Protein AF-A0A951WDB7-F1 (afdb_monomer_lite)

Secondary structure (DSSP, 8-state):
-EEEEE-S-HHHHTTT-B-EEEEES-SS-HHHHHHHHTPBP-SSEEEEEEEETTEEEEEEEE---------

Structure (mmCIF, N/CA/C/O backbone):
data_AF-A0A951WDB7-F1
#
_entry.id   AF-A0A951WDB7-F1
#
loop_
_atom_site.group_PDB
_atom_site.id
_atom_site.type_symbol
_atom_site.label_atom_id
_atom_site.label_alt_id
_atom_site.label_comp_id
_atom_site.label_asym_id
_atom_site.label_entity_id
_atom_site.label_seq_id
_atom_site.pdbx_PDB_ins_code
_atom_site.Cartn_x
_atom_site.Cartn_y
_atom_site.Cartn_z
_atom_site.occupancy
_atom_site.B_iso_or_equiv
_atom_site.auth_seq_id
_atom_site.auth_comp_id
_atom_site.auth_asym_id
_atom_site.auth_atom_id
_atom_site.pdbx_PDB_model_num
ATOM 1 N N . TYR A 1 1 ? 11.770 -6.020 -6.924 1.00 62.09 1 TYR A N 1
ATOM 2 C CA . TYR A 1 1 ? 10.903 -5.530 -5.837 1.00 62.09 1 TYR A CA 1
ATOM 3 C C . TYR A 1 1 ? 11.327 -6.206 -4.553 1.00 62.09 1 TYR A C 1
ATOM 5 O O . TYR A 1 1 ? 11.198 -7.421 -4.462 1.00 62.09 1 TYR A O 1
ATOM 13 N N . GLN A 1 2 ? 11.880 -5.458 -3.603 1.00 74.38 2 GLN A N 1
ATOM 14 C CA . GLN A 1 2 ? 12.101 -5.977 -2.253 1.00 74.38 2 GLN A CA 1
ATOM 15 C C . GLN A 1 2 ? 10.920 -5.539 -1.391 1.00 74.38 2 GLN A C 1
ATOM 17 O O . GLN A 1 2 ? 10.586 -4.351 -1.369 1.00 74.38 2 GLN A O 1
ATOM 22 N N . VAL A 1 3 ? 10.223 -6.488 -0.762 1.00 79.62 3 VAL A N 1
ATOM 23 C CA . VAL A 1 3 ? 9.151 -6.164 0.190 1.00 79.62 3 VAL A CA 1
ATOM 24 C C . VAL A 1 3 ? 9.819 -5.619 1.445 1.00 79.62 3 VAL A C 1
ATOM 26 O O . VAL A 1 3 ? 10.670 -6.291 2.021 1.00 79.62 3 VAL A O 1
ATOM 29 N N . LEU A 1 4 ? 9.471 -4.389 1.812 1.00 80.06 4 LEU A N 1
ATOM 30 C CA . LEU A 1 4 ? 10.021 -3.714 2.982 1.00 80.06 4 LEU A CA 1
ATOM 31 C C . LEU A 1 4 ? 9.230 -4.105 4.229 1.00 80.06 4 LEU A C 1
ATOM 33 O O . LEU A 1 4 ? 9.797 -4.582 5.204 1.00 80.06 4 LEU A O 1
ATOM 37 N N . GLU A 1 5 ? 7.910 -3.927 4.179 1.00 85.56 5 GLU A N 1
ATOM 38 C CA . GLU A 1 5 ? 7.043 -4.058 5.350 1.00 85.56 5 GLU A CA 1
ATOM 39 C C . GLU A 1 5 ? 5.563 -4.236 4.967 1.00 85.56 5 GLU A C 1
ATOM 41 O O . GLU A 1 5 ? 5.129 -3.892 3.861 1.00 85.56 5 GLU A O 1
ATOM 46 N N . GLU A 1 6 ? 4.778 -4.778 5.902 1.00 88.56 6 GLU A N 1
ATOM 47 C CA . GLU A 1 6 ? 3.314 -4.811 5.830 1.00 88.56 6 GLU A CA 1
ATOM 48 C C . GLU A 1 6 ? 2.743 -3.560 6.510 1.00 88.56 6 GLU A C 1
ATOM 50 O O . GLU A 1 6 ? 2.975 -3.326 7.697 1.00 88.56 6 GLU A O 1
ATOM 55 N N . ILE A 1 7 ? 1.957 -2.772 5.775 1.00 87.94 7 ILE A N 1
ATOM 56 C CA . ILE A 1 7 ? 1.343 -1.551 6.300 1.00 87.94 7 ILE A CA 1
ATOM 57 C C . ILE A 1 7 ? 0.016 -1.890 6.975 1.00 87.94 7 ILE A C 1
ATOM 59 O O . ILE A 1 7 ? -0.939 -2.323 6.327 1.00 87.94 7 ILE A O 1
ATOM 63 N N . LYS A 1 8 ? -0.057 -1.622 8.283 1.00 83.44 8 LYS A N 1
ATOM 64 C CA . LYS A 1 8 ? -1.281 -1.775 9.084 1.00 83.44 8 LYS A CA 1
ATOM 65 C C . LYS A 1 8 ? -2.153 -0.517 9.078 1.00 83.44 8 LYS A C 1
ATOM 67 O O . LYS A 1 8 ? -3.372 -0.631 8.988 1.00 83.44 8 LYS A O 1
ATOM 72 N N . ASP A 1 9 ? -1.547 0.674 9.118 1.00 86.88 9 ASP A N 1
ATOM 73 C CA . ASP A 1 9 ? -2.269 1.955 9.127 1.00 86.88 9 ASP A CA 1
ATOM 74 C C . ASP A 1 9 ? -2.041 2.750 7.835 1.00 86.88 9 ASP A C 1
ATOM 76 O O . ASP A 1 9 ? -1.133 3.567 7.713 1.00 86.88 9 ASP A O 1
ATOM 80 N N . LEU A 1 10 ? -2.901 2.516 6.844 1.00 83.19 10 LEU A N 1
ATOM 81 C CA . LEU A 1 10 ? -2.800 3.165 5.533 1.00 83.19 10 LEU A CA 1
ATOM 82 C C . LEU A 1 10 ? -2.964 4.689 5.623 1.00 83.19 10 LEU A C 1
ATOM 84 O O . LEU A 1 10 ? -2.336 5.450 4.891 1.00 83.19 10 LEU A O 1
ATOM 88 N N . LYS A 1 11 ? -3.828 5.173 6.512 1.00 82.94 11 LYS A N 1
ATOM 89 C CA . LYS A 1 11 ? -4.152 6.599 6.540 1.00 82.94 11 LYS A CA 1
ATOM 90 C C . LYS A 1 11 ? -2.990 7.426 7.090 1.00 82.94 11 LYS A C 1
ATOM 92 O O . LYS A 1 11 ? -2.782 8.532 6.608 1.00 82.94 11 LYS A O 1
ATOM 97 N N . LYS A 1 12 ? -2.226 6.904 8.049 1.00 85.31 12 LYS A N 1
ATOM 98 C CA . LYS A 1 12 ? -1.010 7.561 8.542 1.00 85.31 12 LYS A CA 1
ATOM 99 C C . LYS A 1 12 ? 0.190 7.313 7.638 1.00 85.31 12 LYS A C 1
ATOM 101 O O . LYS A 1 12 ? 0.913 8.255 7.332 1.00 85.31 12 LYS A O 1
ATOM 106 N N . GLU A 1 13 ? 0.375 6.079 7.176 1.00 84.50 13 GLU A N 1
ATOM 107 C CA . GLU A 1 13 ? 1.619 5.703 6.502 1.00 84.50 13 GLU A CA 1
ATOM 108 C C . GLU A 1 13 ? 1.689 6.144 5.043 1.00 84.50 13 GLU A C 1
ATOM 110 O O . GLU A 1 13 ? 2.774 6.494 4.578 1.00 84.50 13 GLU A O 1
ATOM 115 N N . ILE A 1 14 ? 0.565 6.151 4.314 1.00 84.94 14 ILE A N 1
ATOM 116 C CA . ILE A 1 14 ? 0.578 6.386 2.861 1.00 84.94 14 ILE A CA 1
ATOM 117 C C . ILE A 1 14 ? -0.166 7.646 2.415 1.00 84.94 14 ILE A C 1
ATOM 119 O O . ILE A 1 14 ? 0.023 8.083 1.285 1.00 84.94 14 ILE A O 1
ATOM 123 N N . SER A 1 15 ? -0.978 8.271 3.271 1.00 85.69 15 SER A N 1
ATOM 124 C CA . SER A 1 15 ? -1.748 9.463 2.885 1.00 85.69 15 SER A CA 1
ATOM 125 C C . SER A 1 15 ? -0.846 10.602 2.397 1.00 85.69 15 SER A C 1
ATOM 127 O O . SER A 1 15 ? 0.167 10.909 3.021 1.00 85.69 15 SER A O 1
ATOM 129 N N . ASN A 1 16 ? -1.241 11.261 1.300 1.00 84.62 16 ASN A N 1
ATOM 130 C CA . ASN A 1 16 ? -0.500 12.354 0.643 1.00 84.62 16 ASN A CA 1
ATOM 131 C C . ASN A 1 16 ? 0.921 12.011 0.144 1.00 84.62 16 ASN A C 1
ATOM 133 O O . ASN A 1 16 ? 1.650 12.916 -0.271 1.00 84.62 16 ASN A O 1
ATOM 137 N N . LYS A 1 17 ? 1.325 10.738 0.136 1.00 88.38 17 LYS A N 1
ATOM 138 C CA . LYS A 1 17 ? 2.619 10.302 -0.409 1.00 88.38 17 LYS A CA 1
ATOM 139 C C . LYS A 1 17 ? 2.493 9.823 -1.860 1.00 88.38 17 LYS A C 1
ATOM 141 O O . LYS A 1 17 ? 1.391 9.667 -2.396 1.00 88.38 17 LYS A O 1
ATOM 146 N N . ALA A 1 18 ? 3.636 9.630 -2.512 1.00 88.81 18 ALA A N 1
ATOM 147 C CA . ALA A 1 18 ? 3.720 9.196 -3.900 1.00 88.81 18 ALA A CA 1
ATOM 148 C C . ALA A 1 18 ? 4.131 7.721 -3.973 1.00 88.81 18 ALA A C 1
ATOM 150 O O . ALA A 1 18 ? 5.188 7.359 -3.469 1.00 88.81 18 ALA A O 1
ATOM 151 N N . PHE A 1 19 ? 3.304 6.885 -4.602 1.00 90.25 19 PHE A N 1
ATOM 152 C CA . PHE A 1 19 ? 3.539 5.448 -4.728 1.00 90.25 19 PHE A CA 1
ATOM 153 C C . PHE A 1 19 ? 2.978 4.905 -6.045 1.00 90.25 19 PHE A C 1
ATOM 155 O O . PHE A 1 19 ? 1.939 5.357 -6.532 1.00 90.25 19 PHE A O 1
ATOM 162 N N . HIS A 1 20 ? 3.618 3.874 -6.584 1.00 89.44 20 HIS A N 1
ATOM 163 C CA . HIS A 1 20 ? 3.041 3.017 -7.608 1.00 89.44 20 HIS A CA 1
ATOM 164 C C . HIS A 1 20 ? 1.994 2.107 -6.961 1.00 89.44 20 HIS A C 1
ATOM 166 O O . HIS A 1 20 ? 2.310 1.336 -6.058 1.00 89.44 20 HIS A O 1
ATOM 172 N N . LEU A 1 21 ? 0.742 2.155 -7.407 1.00 89.94 21 LEU A N 1
ATOM 173 C CA . LEU A 1 21 ? -0.307 1.289 -6.868 1.00 89.94 21 LEU A CA 1
ATOM 174 C C . LEU A 1 21 ? -0.460 0.021 -7.692 1.00 89.94 21 LEU A C 1
ATOM 176 O O . LEU A 1 21 ? -0.768 0.074 -8.878 1.00 89.94 21 LEU A O 1
ATOM 180 N N . ILE A 1 22 ? -0.321 -1.122 -7.030 1.00 87.94 22 ILE A N 1
ATOM 181 C CA . ILE A 1 22 ? -0.488 -2.442 -7.625 1.00 87.94 22 ILE A CA 1
ATOM 182 C C . ILE A 1 22 ? -1.630 -3.134 -6.885 1.00 87.94 22 ILE A C 1
ATOM 184 O O . ILE A 1 22 ? -1.529 -3.434 -5.699 1.00 87.94 22 ILE A O 1
ATOM 188 N N . SER A 1 23 ? -2.735 -3.393 -7.578 1.00 88.81 23 SER A N 1
ATOM 189 C CA . SER A 1 23 ? -3.862 -4.164 -7.042 1.00 88.81 23 SER A CA 1
ATOM 190 C C . SER A 1 23 ? -3.791 -5.600 -7.565 1.00 88.81 23 SER A C 1
ATOM 192 O O . SER A 1 23 ? -3.812 -5.823 -8.775 1.00 88.81 23 SER A O 1
ATOM 194 N N . ARG A 1 24 ? -3.682 -6.585 -6.666 1.00 87.38 24 ARG A N 1
ATOM 195 C CA . ARG A 1 24 ? -3.667 -8.022 -6.989 1.00 87.38 24 ARG A CA 1
ATOM 196 C C . ARG A 1 24 ? -4.689 -8.734 -6.109 1.00 87.38 24 ARG A C 1
ATOM 198 O O . ARG A 1 24 ? -4.468 -8.879 -4.916 1.00 87.38 24 ARG A O 1
ATOM 205 N N . ASN A 1 25 ? -5.791 -9.210 -6.692 1.00 84.88 25 ASN A N 1
ATOM 206 C CA . ASN A 1 25 ? -6.851 -9.921 -5.959 1.00 84.88 25 ASN A CA 1
ATOM 207 C C . ASN A 1 25 ? -7.504 -9.080 -4.836 1.00 84.88 25 ASN A C 1
ATOM 209 O O . ASN A 1 25 ? -7.879 -9.598 -3.785 1.00 84.88 25 ASN A O 1
ATOM 213 N N . TYR A 1 26 ? -7.610 -7.763 -5.031 1.00 84.00 26 TYR A N 1
ATOM 214 C CA . TYR A 1 26 ? -8.230 -6.844 -4.076 1.00 84.00 26 TYR A CA 1
ATOM 215 C C . TYR A 1 26 ? -9.604 -6.379 -4.598 1.00 84.00 26 TYR A C 1
ATOM 217 O O . TYR A 1 26 ? -9.737 -6.157 -5.798 1.00 84.00 26 TYR A O 1
ATOM 225 N N . PRO A 1 27 ? -10.633 -6.212 -3.739 1.00 83.94 27 PRO A N 1
ATOM 226 C CA . PRO A 1 27 ? -11.999 -5.898 -4.183 1.00 83.94 27 PRO A CA 1
ATOM 227 C C . PRO A 1 27 ? -12.179 -4.483 -4.749 1.00 83.94 27 PRO A C 1
ATOM 229 O O . PRO A 1 27 ? -13.255 -4.166 -5.239 1.00 83.94 27 PRO A O 1
ATOM 232 N N . ILE A 1 28 ? -11.165 -3.623 -4.642 1.00 86.12 28 ILE A N 1
ATOM 233 C CA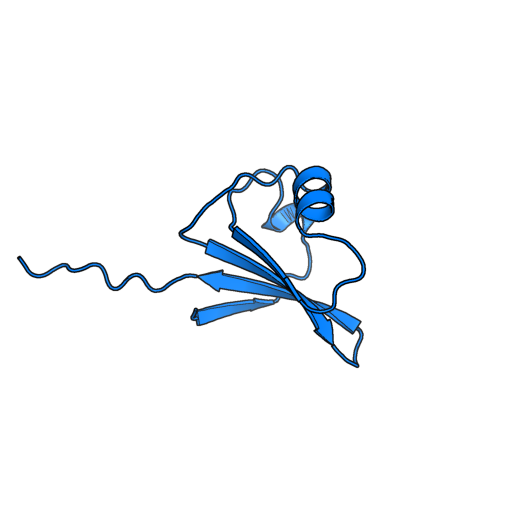 . ILE A 1 28 ? -11.179 -2.275 -5.213 1.00 86.12 28 ILE A CA 1
ATOM 234 C C . ILE A 1 28 ? -9.969 -2.084 -6.125 1.00 86.12 28 ILE A C 1
ATOM 236 O O . ILE A 1 28 ? -8.880 -2.614 -5.874 1.00 86.12 28 ILE A O 1
ATOM 240 N N . SER A 1 29 ? -10.175 -1.314 -7.187 1.00 88.88 29 SER A N 1
ATOM 241 C CA . SER A 1 29 ? -9.149 -1.000 -8.176 1.00 88.88 29 SER A CA 1
ATOM 242 C C . SER A 1 29 ? -8.083 -0.062 -7.609 1.00 88.88 29 SER A C 1
ATOM 244 O O . SER A 1 29 ? -8.327 0.695 -6.667 1.00 88.88 29 SER A O 1
ATOM 246 N N . ALA A 1 30 ? -6.897 -0.071 -8.218 1.00 87.81 30 ALA A N 1
ATOM 247 C CA . ALA A 1 30 ? -5.810 0.838 -7.855 1.00 87.81 30 ALA A CA 1
ATOM 248 C C . ALA A 1 30 ? -6.239 2.319 -7.911 1.00 87.81 30 ALA A C 1
ATOM 250 O O . ALA A 1 30 ? -5.857 3.093 -7.039 1.00 87.81 30 ALA A O 1
ATOM 251 N N . ASP A 1 31 ? -7.082 2.701 -8.877 1.00 88.62 31 ASP A N 1
ATOM 252 C CA . ASP A 1 31 ? -7.592 4.073 -9.025 1.00 88.62 31 ASP A CA 1
ATOM 253 C C . ASP A 1 31 ? -8.465 4.528 -7.838 1.00 88.62 31 ASP A C 1
ATOM 255 O O . ASP A 1 31 ? -8.263 5.606 -7.278 1.00 88.62 31 ASP A O 1
ATOM 259 N N . GLU A 1 32 ? -9.375 3.664 -7.380 1.00 90.31 32 GLU A N 1
ATOM 260 C CA . GLU A 1 32 ? -10.221 3.902 -6.201 1.00 90.31 32 GLU A CA 1
ATOM 261 C C . GLU A 1 32 ? -9.371 4.080 -4.936 1.00 90.31 32 GLU A C 1
ATOM 263 O O . GLU A 1 32 ? -9.577 5.004 -4.145 1.00 90.31 32 GLU A O 1
ATOM 268 N N . ILE A 1 33 ? -8.357 3.226 -4.761 1.00 89.00 33 ILE A N 1
ATOM 269 C CA . ILE A 1 33 ? -7.392 3.331 -3.659 1.00 89.00 33 ILE A CA 1
ATOM 270 C C . ILE A 1 33 ? -6.638 4.663 -3.745 1.00 89.00 33 ILE A C 1
ATOM 272 O O . ILE A 1 33 ? -6.525 5.379 -2.748 1.00 89.00 33 ILE A O 1
ATOM 276 N N . ARG A 1 34 ? -6.157 5.023 -4.940 1.00 89.00 34 ARG A N 1
ATOM 277 C CA . ARG A 1 34 ? -5.426 6.268 -5.190 1.00 89.00 34 ARG A CA 1
ATOM 278 C C . ARG A 1 34 ? -6.232 7.480 -4.747 1.00 89.00 34 ARG A C 1
ATOM 280 O O . ARG A 1 34 ? -5.717 8.315 -4.005 1.00 89.00 34 ARG A O 1
ATOM 287 N N . LYS A 1 35 ? -7.498 7.549 -5.161 1.00 89.25 35 LYS A N 1
ATOM 288 C CA . LYS A 1 35 ? -8.423 8.633 -4.804 1.00 89.25 35 LYS A CA 1
ATOM 289 C C . LYS A 1 35 ? -8.707 8.661 -3.307 1.00 89.25 35 LYS A C 1
ATOM 291 O O . LYS A 1 35 ? -8.602 9.718 -2.686 1.00 89.25 35 LYS A O 1
ATOM 296 N N . LYS A 1 36 ? -8.982 7.500 -2.708 1.00 89.06 36 LYS A N 1
ATOM 297 C CA . LYS A 1 36 ? -9.300 7.368 -1.280 1.00 89.06 36 LYS A CA 1
ATOM 298 C C . LYS A 1 36 ? -8.190 7.886 -0.363 1.00 89.06 36 LYS A C 1
ATOM 300 O O . LYS A 1 36 ? -8.488 8.510 0.653 1.00 89.06 36 LYS A O 1
ATOM 305 N N . TYR A 1 37 ? -6.929 7.637 -0.717 1.00 88.44 37 TYR A N 1
ATOM 306 C CA . TYR A 1 37 ? -5.764 8.022 0.091 1.00 88.44 37 TYR A CA 1
ATOM 307 C C . TYR A 1 37 ? -4.985 9.222 -0.476 1.00 88.44 37 TYR A C 1
ATOM 309 O O . TYR A 1 37 ? -3.924 9.560 0.045 1.00 88.44 37 TYR A O 1
ATOM 317 N N . ARG A 1 38 ? -5.511 9.884 -1.520 1.00 88.81 38 ARG A N 1
ATOM 318 C CA . ARG A 1 38 ? -4.873 11.024 -2.208 1.00 88.81 38 ARG A CA 1
ATOM 319 C C . ARG A 1 38 ? -3.419 10.734 -2.603 1.00 88.81 38 ARG A C 1
ATOM 321 O O . ARG A 1 38 ? -2.522 11.545 -2.381 1.00 88.81 38 ARG A O 1
ATOM 328 N N . LEU A 1 39 ? -3.194 9.550 -3.165 1.00 89.19 39 LEU A N 1
ATOM 329 C CA . LEU A 1 39 ? -1.861 9.082 -3.531 1.00 89.19 39 LEU A CA 1
ATOM 330 C 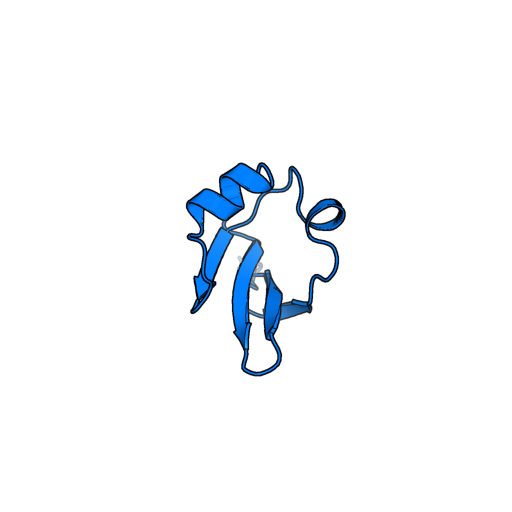C . LEU A 1 39 ? -1.419 9.709 -4.852 1.00 89.19 39 LEU A C 1
ATOM 332 O O . LEU A 1 39 ? -2.177 9.776 -5.829 1.00 89.19 39 LEU A O 1
ATOM 336 N N . LYS A 1 40 ? -0.163 10.145 -4.886 1.00 89.25 40 LYS A N 1
ATOM 337 C CA . LYS A 1 40 ? 0.504 10.578 -6.118 1.00 89.25 40 LYS A CA 1
ATOM 338 C C . LYS A 1 40 ? 1.154 9.376 -6.803 1.00 89.25 40 LYS A C 1
ATOM 340 O O . LYS A 1 40 ? 1.396 8.355 -6.168 1.00 89.25 40 LYS A O 1
ATOM 345 N N . GLN A 1 41 ? 1.423 9.498 -8.096 1.00 85.69 41 GLN A N 1
ATOM 346 C CA . GLN A 1 41 ? 2.117 8.466 -8.863 1.00 85.69 41 GLN A CA 1
ATOM 347 C C . GLN A 1 41 ? 3.627 8.573 -8.609 1.00 85.69 41 GLN A C 1
ATOM 349 O O . GLN A 1 41 ? 4.164 9.676 -8.641 1.00 85.69 41 GLN A O 1
ATOM 354 N N . SER A 1 42 ? 4.278 7.447 -8.319 1.00 85.75 42 SER A N 1
ATOM 355 C CA . SER A 1 42 ? 5.737 7.321 -8.186 1.00 85.75 42 SER A CA 1
ATOM 356 C C . SER A 1 42 ? 6.188 6.004 -8.813 1.00 85.75 42 SER A C 1
ATOM 358 O O . SER A 1 42 ? 5.388 5.075 -8.912 1.00 85.75 42 SER A O 1
ATOM 360 N N . GLU A 1 43 ? 7.446 5.926 -9.234 1.00 80.75 43 GLU A N 1
ATOM 361 C CA . GLU A 1 43 ? 8.074 4.717 -9.787 1.00 80.75 43 GLU A CA 1
ATOM 362 C C . GLU A 1 43 ? 9.107 4.101 -8.830 1.00 80.75 43 GLU A C 1
ATOM 364 O O . GLU A 1 43 ? 9.506 2.954 -9.004 1.00 80.75 43 GLU A O 1
ATOM 369 N N . GLU A 1 44 ? 9.496 4.818 -7.774 1.00 83.06 44 GLU A N 1
ATOM 370 C CA . GLU A 1 44 ? 10.526 4.377 -6.824 1.00 83.06 44 GLU A CA 1
ATOM 371 C C . GLU A 1 44 ? 9.977 3.373 -5.802 1.00 83.06 44 GLU A C 1
ATOM 373 O O . GLU A 1 44 ? 10.615 2.375 -5.451 1.00 83.06 44 GLU A O 1
ATOM 378 N N . GLU A 1 45 ? 8.758 3.628 -5.329 1.00 86.69 45 GLU A N 1
ATOM 379 C CA . GLU A 1 45 ? 8.100 2.851 -4.287 1.00 86.69 45 GLU A CA 1
ATOM 380 C C . GLU A 1 45 ? 6.740 2.350 -4.759 1.00 86.69 45 GLU A C 1
ATOM 382 O O . GLU A 1 45 ? 5.939 3.096 -5.314 1.00 86.69 45 GLU A O 1
ATOM 387 N N . SER A 1 46 ? 6.460 1.078 -4.503 1.00 89.94 46 SER A N 1
ATOM 388 C CA . SER A 1 46 ? 5.240 0.383 -4.894 1.00 89.94 46 SER A CA 1
ATOM 389 C C . SER A 1 46 ? 4.446 -0.084 -3.678 1.00 89.94 46 SER A C 1
ATOM 391 O O . SER A 1 46 ? 4.983 -0.677 -2.744 1.00 89.94 46 SER A O 1
ATOM 393 N N . LEU A 1 47 ? 3.135 0.124 -3.718 1.00 91.19 47 LEU A N 1
ATOM 394 C CA . LEU A 1 47 ? 2.178 -0.401 -2.757 1.00 91.19 47 LEU A CA 1
ATOM 395 C C . LEU A 1 47 ? 1.358 -1.506 -3.406 1.00 91.19 47 LEU A C 1
ATOM 397 O O . LEU A 1 47 ? 0.600 -1.269 -4.348 1.00 91.19 47 LEU A O 1
ATOM 401 N N . ILE A 1 48 ? 1.490 -2.712 -2.868 1.00 90.56 48 ILE A N 1
ATOM 402 C CA . ILE A 1 48 ? 0.800 -3.902 -3.345 1.00 90.56 48 ILE A CA 1
ATOM 403 C C . ILE A 1 48 ? -0.383 -4.169 -2.421 1.00 90.56 48 ILE A C 1
ATOM 405 O O . ILE A 1 48 ? -0.222 -4.597 -1.278 1.00 90.56 48 ILE A O 1
ATOM 409 N N . PHE A 1 49 ? -1.585 -3.933 -2.933 1.00 90.75 49 PHE A N 1
ATOM 410 C CA . PHE A 1 49 ? -2.835 -4.275 -2.271 1.00 90.75 49 PHE A CA 1
ATOM 411 C C . PHE A 1 49 ? -3.229 -5.689 -2.668 1.00 90.75 49 PHE A C 1
ATOM 413 O O . PHE A 1 49 ? -3.456 -5.969 -3.847 1.00 90.75 49 PHE A O 1
ATOM 420 N N . THR A 1 50 ? -3.314 -6.581 -1.683 1.00 90.38 50 THR A N 1
ATOM 421 C CA . THR A 1 50 ? -3.667 -7.980 -1.910 1.00 90.38 50 THR A CA 1
ATOM 422 C C . THR A 1 50 ? -4.629 -8.510 -0.860 1.00 90.38 50 THR A C 1
ATOM 424 O O . THR A 1 50 ? -4.712 -8.011 0.263 1.00 90.38 50 THR A O 1
ATOM 427 N N . LYS A 1 51 ? -5.409 -9.521 -1.228 1.00 88.44 51 LYS A N 1
ATOM 428 C CA . LYS A 1 51 ? -6.229 -10.287 -0.292 1.00 88.44 51 LYS A CA 1
ATOM 429 C C . LYS A 1 51 ? -5.671 -11.702 -0.230 1.00 88.44 51 LYS A C 1
ATOM 431 O O . LYS A 1 51 ? -5.715 -12.438 -1.214 1.00 88.44 51 LYS A O 1
ATOM 436 N N . SER A 1 52 ? -5.142 -12.057 0.932 1.00 82.75 52 SER A N 1
ATOM 437 C CA . SER A 1 52 ? -4.749 -13.421 1.265 1.00 82.75 52 SER A CA 1
ATOM 438 C C . SER A 1 52 ? -5.928 -14.171 1.896 1.00 82.75 52 SER A C 1
ATOM 440 O O . SER A 1 52 ? -6.962 -13.576 2.210 1.00 82.75 52 SER A O 1
ATOM 442 N N . ILE A 1 53 ? -5.762 -15.475 2.115 1.00 82.25 53 ILE A N 1
ATOM 443 C CA . ILE A 1 53 ? -6.762 -16.350 2.749 1.00 82.25 53 ILE A CA 1
ATOM 444 C C . ILE A 1 53 ? -7.135 -15.815 4.141 1.00 82.25 53 ILE A C 1
ATOM 446 O O . ILE A 1 53 ? -8.307 -15.791 4.501 1.00 82.25 53 ILE A O 1
ATOM 450 N N . SER A 1 54 ? -6.158 -15.285 4.883 1.00 79.31 54 SER A N 1
ATOM 451 C CA . SER A 1 54 ? -6.370 -14.696 6.213 1.00 79.31 54 SER A CA 1
ATOM 452 C C . SER A 1 54 ? -6.969 -13.284 6.198 1.00 79.31 54 SER A C 1
ATOM 454 O O . SER A 1 54 ? -7.304 -12.765 7.258 1.00 79.31 54 SER A O 1
ATOM 456 N N . GLY A 1 55 ? -7.088 -12.628 5.036 1.00 84.88 55 GLY A N 1
ATOM 457 C CA . GLY A 1 55 ? -7.668 -11.288 4.937 1.00 84.88 55 GLY A CA 1
ATOM 458 C C . GLY A 1 55 ? -6.920 -10.318 4.023 1.00 84.88 55 GLY A C 1
ATOM 459 O O . GLY A 1 55 ? -6.096 -10.689 3.189 1.00 84.88 55 GLY A O 1
ATOM 460 N N . LYS A 1 56 ? -7.262 -9.036 4.161 1.00 87.69 56 LYS A N 1
ATOM 461 C CA . LYS A 1 56 ? -6.712 -7.927 3.369 1.00 87.69 56 LYS A CA 1
ATOM 462 C C . LYS A 1 56 ? -5.328 -7.547 3.896 1.00 87.69 56 LYS A C 1
ATOM 464 O O . LYS A 1 56 ? -5.180 -7.333 5.094 1.00 87.69 56 LYS A O 1
ATOM 469 N N . LYS A 1 57 ? -4.348 -7.436 3.002 1.00 89.00 57 LYS A N 1
ATOM 470 C CA . LYS A 1 57 ? -2.969 -7.052 3.313 1.00 89.00 57 LYS A CA 1
ATOM 471 C C . LYS A 1 57 ? -2.485 -5.986 2.344 1.00 89.00 57 LYS A C 1
ATOM 473 O O . LYS A 1 57 ? -2.848 -5.992 1.165 1.00 89.00 57 LYS A O 1
ATOM 478 N N . VAL A 1 58 ? -1.646 -5.087 2.842 1.00 89.19 58 VAL A N 1
ATOM 479 C CA . VAL A 1 58 ? -0.986 -4.079 2.015 1.00 89.19 58 VAL A CA 1
ATOM 480 C C . VAL A 1 58 ? 0.503 -4.165 2.265 1.00 89.19 58 VAL A C 1
ATOM 482 O O . VAL A 1 58 ? 0.957 -4.035 3.398 1.00 89.19 58 VAL A O 1
ATOM 485 N N . LEU A 1 59 ? 1.250 -4.423 1.201 1.00 90.25 59 LEU A N 1
ATOM 486 C CA . LEU A 1 59 ? 2.692 -4.583 1.257 1.00 90.25 59 LEU A CA 1
ATOM 487 C C . LEU A 1 59 ? 3.345 -3.370 0.614 1.00 90.25 59 LEU A C 1
ATOM 489 O O . LEU A 1 59 ? 3.000 -2.995 -0.509 1.00 90.25 59 LEU A O 1
ATOM 493 N N . ARG A 1 60 ? 4.308 -2.781 1.315 1.00 90.31 60 ARG A N 1
ATOM 494 C CA . ARG A 1 60 ? 5.190 -1.768 0.751 1.00 90.31 60 ARG A CA 1
ATOM 495 C C . ARG A 1 60 ? 6.402 -2.457 0.154 1.00 90.31 60 ARG A C 1
ATOM 497 O O . ARG A 1 60 ? 7.038 -3.292 0.795 1.00 90.31 60 ARG A O 1
ATOM 504 N N . SER A 1 61 ? 6.733 -2.101 -1.075 1.00 88.75 61 SER A N 1
ATOM 505 C CA . SER A 1 61 ? 7.926 -2.578 -1.750 1.00 88.75 61 SER A CA 1
ATOM 506 C C . SER A 1 61 ? 8.658 -1.421 -2.398 1.00 88.75 61 SER A C 1
ATOM 508 O O . SER A 1 61 ? 8.035 -0.503 -2.918 1.00 88.75 61 SER A O 1
ATOM 510 N N . LYS A 1 62 ? 9.984 -1.476 -2.398 1.00 85.19 62 LYS A N 1
ATOM 511 C CA . LYS A 1 62 ? 10.815 -0.533 -3.138 1.00 85.19 62 LYS A CA 1
ATOM 512 C C . LYS A 1 62 ? 11.466 -1.259 -4.308 1.00 85.19 62 LYS A C 1
ATOM 514 O O . LYS A 1 62 ? 11.855 -2.434 -4.195 1.00 85.19 62 LYS A O 1
ATOM 519 N N . ILE A 1 63 ? 11.547 -0.586 -5.452 1.00 76.62 63 ILE A N 1
ATOM 520 C CA . ILE A 1 63 ? 12.447 -1.032 -6.509 1.00 76.62 63 ILE A CA 1
ATOM 521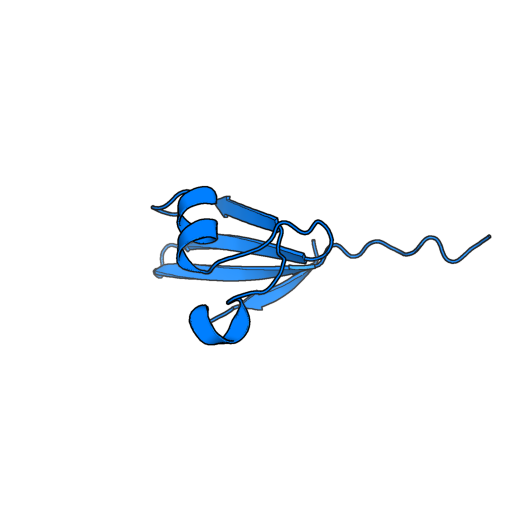 C C . ILE A 1 63 ? 13.855 -0.717 -6.011 1.00 76.62 63 ILE A C 1
ATOM 523 O O . ILE A 1 63 ? 14.205 0.436 -5.780 1.00 76.62 63 ILE A O 1
ATOM 527 N N . LEU A 1 64 ? 14.658 -1.761 -5.802 1.00 68.81 64 LEU A N 1
ATOM 528 C CA . LEU A 1 64 ? 16.102 -1.601 -5.735 1.00 68.81 64 LEU A CA 1
ATOM 529 C C . LEU A 1 64 ? 16.553 -1.256 -7.150 1.00 68.81 64 LEU A C 1
ATOM 531 O O . LEU A 1 64 ? 16.937 -2.138 -7.920 1.00 68.81 64 LEU A O 1
ATOM 535 N N . THR A 1 65 ? 16.431 0.012 -7.529 1.00 62.22 65 THR A N 1
ATOM 536 C CA . THR A 1 65 ? 17.243 0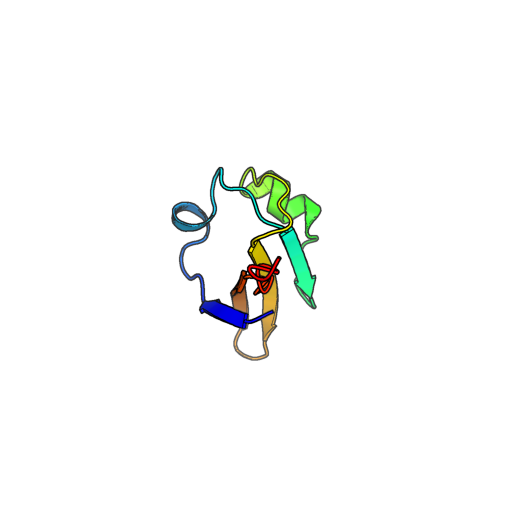.517 -8.620 1.00 62.22 65 THR A CA 1
ATOM 537 C C . THR A 1 65 ? 18.645 0.429 -8.053 1.00 62.22 65 THR A C 1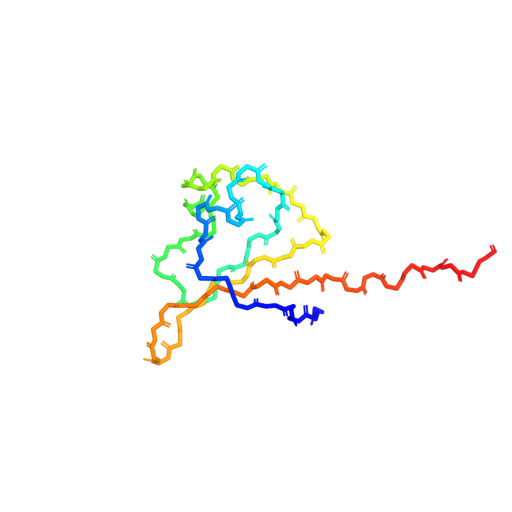
ATOM 539 O O . THR A 1 65 ? 18.986 1.167 -7.132 1.00 62.22 65 THR A O 1
ATOM 542 N N . PHE A 1 66 ? 19.405 -0.575 -8.493 1.00 58.34 66 PHE A N 1
ATOM 543 C CA . PHE A 1 66 ? 20.850 -0.510 -8.379 1.00 58.34 66 PHE A CA 1
ATOM 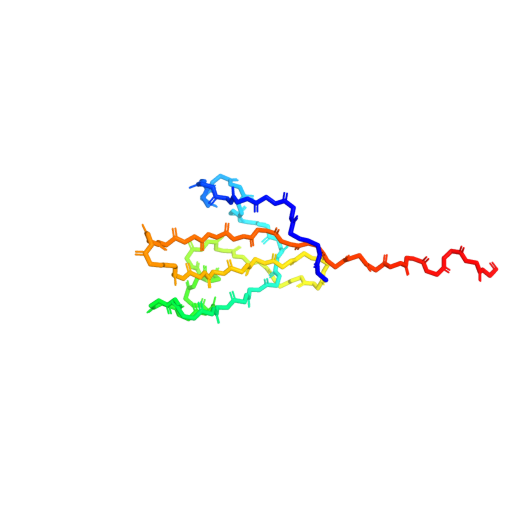544 C C . PHE A 1 66 ? 21.212 0.765 -9.115 1.00 58.34 66 PHE A C 1
ATOM 546 O O . PHE A 1 66 ? 21.149 0.804 -10.347 1.00 58.34 66 PHE A O 1
ATOM 553 N N . ASP A 1 67 ? 21.460 1.825 -8.353 1.00 57.09 67 ASP A N 1
ATOM 554 C CA . ASP A 1 67 ? 22.095 3.003 -8.891 1.00 57.09 67 ASP A CA 1
ATOM 555 C C . ASP A 1 67 ? 23.324 2.473 -9.626 1.00 57.09 67 ASP A C 1
ATOM 557 O O . ASP A 1 67 ? 24.133 1.730 -9.057 1.00 57.09 67 ASP A O 1
ATOM 561 N N . ARG A 1 68 ? 23.391 2.714 -10.937 1.00 55.62 68 ARG A N 1
ATOM 562 C CA . ARG A 1 68 ? 24.607 2.470 -11.708 1.00 55.62 68 ARG A CA 1
ATOM 563 C C . ARG A 1 68 ? 25.616 3.531 -11.272 1.00 55.62 68 ARG A C 1
ATOM 565 O O . ARG A 1 68 ? 26.059 4.341 -12.075 1.00 55.62 68 ARG A O 1
ATOM 572 N N . GLU A 1 69 ? 26.000 3.501 -10.005 1.00 58.50 69 GLU A N 1
ATOM 573 C CA . GLU A 1 69 ? 27.140 4.217 -9.475 1.00 58.50 69 GLU A CA 1
ATOM 574 C C . GLU A 1 69 ? 28.367 3.369 -9.827 1.00 58.50 69 GLU A C 1
ATOM 576 O O . GLU A 1 69 ? 28.887 2.578 -9.044 1.00 58.50 69 GLU A O 1
ATOM 581 N N . ASN A 1 70 ? 28.708 3.409 -11.112 1.00 52.00 70 ASN A N 1
ATOM 582 C CA . ASN A 1 70 ? 30.016 3.092 -11.669 1.00 52.00 70 ASN A CA 1
ATOM 583 C C . ASN A 1 70 ? 30.046 3.671 -13.086 1.00 52.00 70 ASN A C 1
ATOM 585 O O . ASN A 1 70 ? 29.796 2.978 -14.080 1.00 52.00 70 ASN A O 1
ATOM 589 N N . ARG A 1 71 ? 30.322 4.971 -13.174 1.00 48.22 71 ARG A N 1
ATOM 590 C CA . ARG A 1 71 ? 30.992 5.532 -14.338 1.00 48.22 71 ARG A CA 1
ATOM 591 C C . ARG A 1 71 ? 31.898 6.678 -13.938 1.00 48.22 71 ARG A C 1
ATOM 593 O O . ARG A 1 71 ? 31.452 7.493 -13.106 1.00 48.22 71 ARG A O 1
#

Radius of gyration: 13.1 Å; chains: 1; bounding box: 43×29×24 Å

Foldseek 3Di:
DAFDDWDPDCQVPAAPEEEAEAEDQAPDDSVVVCVVRVYHHDDFKHWYWHADPVGTIIIIDGPPPVPPPPD

Sequence (71 aa):
YQVLEEIKDLKKEISNKAFHLISRNYPISADEIRKKYRLKQSEEESLIFTKSISGKKVLRSKILTFDRENR

pLDDT: mean 82.92, std 10.24, range [48.22, 91.19]